Protein AF-A0A1G0G3C3-F1 (afdb_monomer_lite)

Radius of gyration: 19.66 Å; chains: 1; bounding box: 35×24×58 Å

Sequence (91 aa):
MWDRIHGRISNSQKLITDLWLSFLTAGAGTAFVFILFDPDEILSCLDLSGLGRTGAYSIVFFFFWFMTSCASLLSMLFLDTDNTKNTNAGK

pLDDT: mean 71.67, std 9.85, range [42.47, 85.62]

Foldseek 3Di:
DPPPPPDPCDPVNVLVVQLVVLLVQLVVQLVVCCVVDPLVVVCVVVVPPVCPSV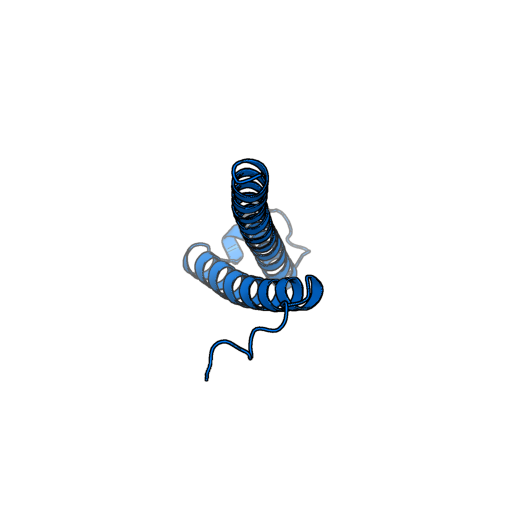NVSVVSSVVSSVVSSVVVVVVVVVVVVVVVVVVVVVD

Secondary structure (DSSP, 8-state):
-GGG------HHHHHHHHHHHHHHHHHHHHHHHHHHS-HHHHHHHTT-TTS-THHHHHHHHHHHHHHHHHHHHHHHHHHHHHHHHHHHH--

Structure (mmCIF, N/CA/C/O backbone):
data_AF-A0A1G0G3C3-F1
#
_entry.id   AF-A0A1G0G3C3-F1
#
loop_
_atom_site.group_PDB
_atom_site.id
_atom_site.type_symbol
_atom_site.label_atom_id
_atom_site.label_alt_id
_atom_site.label_comp_id
_atom_site.label_asym_id
_atom_site.label_entity_id
_atom_site.label_seq_id
_atom_site.pdbx_PDB_ins_code
_atom_site.Cartn_x
_atom_site.Cartn_y
_atom_site.Cartn_z
_atom_site.occupancy
_atom_site.B_iso_or_equiv
_atom_site.auth_seq_id
_atom_site.auth_comp_id
_atom_site.auth_asym_id
_atom_site.auth_atom_id
_atom_site.pdbx_PDB_model_num
ATOM 1 N N . MET A 1 1 ? -6.882 -17.388 33.187 1.00 42.47 1 MET A N 1
ATOM 2 C CA . MET A 1 1 ? -5.619 -16.613 33.297 1.00 42.47 1 MET A CA 1
ATOM 3 C C . MET A 1 1 ? -5.277 -15.830 32.020 1.00 42.47 1 MET A C 1
ATOM 5 O O . MET A 1 1 ? -4.553 -14.852 32.119 1.00 42.47 1 MET A O 1
ATOM 9 N N . TRP A 1 2 ? -5.833 -16.193 30.855 1.00 47.50 2 TRP A N 1
ATOM 10 C CA . TRP A 1 2 ? -5.574 -15.541 29.557 1.00 47.50 2 TRP A CA 1
ATOM 11 C C . TRP A 1 2 ? -6.439 -14.290 29.266 1.00 47.50 2 TRP A C 1
ATOM 13 O O . TRP A 1 2 ? -6.165 -13.531 28.346 1.00 47.50 2 TRP A O 1
ATOM 23 N N . ASP A 1 3 ? -7.450 -14.030 30.096 1.00 63.72 3 ASP A N 1
ATOM 24 C CA . ASP A 1 3 ? -8.468 -12.984 29.890 1.00 63.72 3 ASP A CA 1
ATOM 25 C C . ASP A 1 3 ? -8.027 -11.565 30.330 1.00 63.72 3 ASP A C 1
ATOM 27 O O . ASP A 1 3 ? -8.748 -10.589 30.172 1.00 63.72 3 ASP A O 1
ATOM 31 N N . ARG A 1 4 ? -6.811 -11.420 30.885 1.00 60.78 4 ARG A N 1
ATOM 32 C CA . ARG A 1 4 ? -6.274 -10.137 31.397 1.00 60.78 4 ARG A CA 1
ATOM 33 C C . ARG A 1 4 ? -5.227 -9.459 30.509 1.00 60.78 4 ARG A C 1
ATOM 35 O O . ARG A 1 4 ? -4.702 -8.421 30.894 1.00 60.78 4 ARG A O 1
ATOM 42 N N . ILE A 1 5 ? -4.906 -10.027 29.346 1.00 59.59 5 ILE A N 1
ATOM 43 C CA . ILE A 1 5 ? -3.817 -9.524 28.483 1.00 59.59 5 ILE A CA 1
ATOM 44 C C . ILE A 1 5 ? -4.334 -8.626 27.345 1.00 59.59 5 ILE A C 1
ATOM 46 O O . ILE A 1 5 ? -3.570 -7.854 26.775 1.00 59.59 5 ILE A O 1
ATOM 50 N N . HIS A 1 6 ? -5.643 -8.604 27.083 1.00 57.12 6 HIS A N 1
ATOM 51 C CA . HIS A 1 6 ? -6.249 -7.685 26.113 1.00 57.12 6 HIS A CA 1
ATOM 52 C C . HIS A 1 6 ? -6.532 -6.334 26.777 1.00 57.12 6 HIS A C 1
ATOM 54 O O . HIS A 1 6 ? -7.663 -5.856 26.851 1.00 57.12 6 HIS A O 1
ATOM 60 N N . GLY A 1 7 ? -5.470 -5.721 27.305 1.00 54.41 7 GLY A N 1
ATOM 61 C CA . GLY A 1 7 ? -5.474 -4.314 27.660 1.00 54.41 7 GLY A CA 1
ATOM 62 C C . GLY A 1 7 ? -5.870 -3.523 26.421 1.00 54.41 7 GLY A C 1
ATOM 63 O O . GLY A 1 7 ? -5.159 -3.569 25.424 1.00 54.41 7 GLY A O 1
ATOM 64 N N . ARG A 1 8 ? -7.048 -2.888 26.487 1.00 56.66 8 ARG A N 1
ATOM 65 C CA . ARG A 1 8 ? -7.590 -1.858 25.585 1.00 56.66 8 ARG A CA 1
ATOM 66 C C . ARG A 1 8 ? -6.676 -1.599 24.387 1.00 56.66 8 ARG A C 1
ATOM 68 O O . ARG A 1 8 ? -5.789 -0.752 24.476 1.00 56.66 8 ARG A O 1
ATOM 75 N N . ILE A 1 9 ? -6.885 -2.345 23.300 1.00 62.16 9 ILE A N 1
ATOM 76 C CA . ILE A 1 9 ? -6.168 -2.130 22.040 1.00 62.16 9 ILE A CA 1
ATOM 77 C C . ILE A 1 9 ? -6.374 -0.656 21.705 1.00 62.16 9 ILE A C 1
ATOM 79 O O . ILE A 1 9 ? -7.506 -0.231 21.466 1.00 62.16 9 ILE A O 1
ATOM 83 N N . SER A 1 10 ? -5.310 0.141 21.811 1.00 67.75 10 SER A N 1
ATOM 84 C CA . SER A 1 10 ? -5.417 1.571 21.560 1.00 67.75 10 SER A CA 1
ATOM 85 C C . SER A 1 10 ? -5.907 1.756 20.129 1.00 67.75 10 SER A C 1
ATOM 87 O O . SER A 1 10 ? -5.560 0.970 19.245 1.00 67.75 10 SER A O 1
ATOM 89 N N . ASN A 1 11 ? -6.730 2.775 19.886 1.00 70.62 11 ASN A N 1
ATOM 90 C CA . ASN A 1 11 ? -7.288 3.005 18.550 1.00 70.62 11 ASN A CA 1
ATOM 91 C C . ASN A 1 11 ? -6.180 3.023 17.478 1.00 70.62 11 ASN A C 1
ATOM 93 O O . ASN A 1 11 ? -6.354 2.465 16.401 1.00 70.62 11 ASN A O 1
ATOM 97 N N . SER A 1 12 ? -4.991 3.529 17.823 1.00 77.12 12 SER A N 1
ATOM 98 C CA . SER A 1 12 ? -3.789 3.485 16.984 1.00 77.12 12 SER A CA 1
ATOM 99 C C . SER A 1 12 ? -3.290 2.067 16.661 1.00 77.12 12 SER A C 1
ATOM 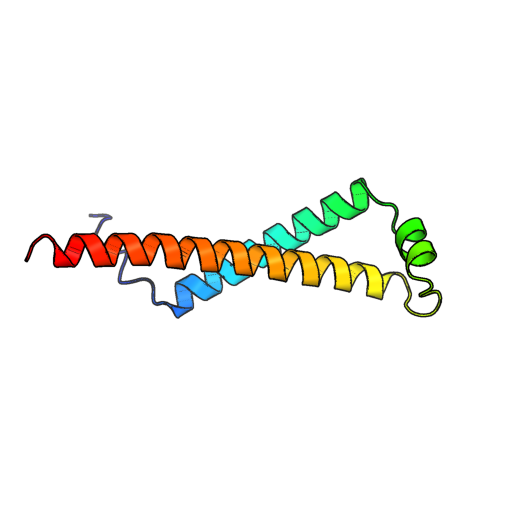101 O O . SER A 1 12 ? -2.956 1.802 15.514 1.00 77.12 12 SER A O 1
ATOM 103 N N . GLN A 1 13 ? -3.254 1.140 17.626 1.00 78.88 13 GLN A N 1
ATOM 104 C CA . GLN A 1 13 ? -2.849 -0.263 17.400 1.00 78.88 13 GLN A CA 1
ATOM 105 C C . GLN A 1 13 ? -3.817 -0.986 16.454 1.00 78.88 13 GLN A C 1
ATOM 107 O O . GLN A 1 13 ? -3.406 -1.751 15.579 1.00 78.88 13 GLN A O 1
ATOM 112 N N . LYS A 1 14 ? -5.112 -0.697 16.609 1.00 74.62 14 LYS A N 1
ATOM 113 C CA . LYS A 1 14 ? -6.177 -1.220 15.749 1.00 74.62 14 LYS A CA 1
ATOM 114 C C . LYS A 1 14 ? -6.011 -0.720 14.309 1.00 74.62 14 LYS A C 1
ATOM 116 O O . LYS A 1 14 ? -6.019 -1.531 13.391 1.00 74.62 14 LYS A O 1
ATOM 121 N N . LEU A 1 15 ? -5.742 0.577 14.133 1.00 77.62 15 LEU A N 1
ATOM 122 C CA . LEU A 1 15 ? -5.456 1.178 12.825 1.00 77.62 15 LEU A CA 1
ATOM 123 C C . LEU A 1 15 ? -4.191 0.606 12.175 1.00 77.62 15 LEU A C 1
ATOM 125 O O . LEU A 1 15 ? -4.198 0.322 10.987 1.00 77.62 15 LEU A O 1
ATOM 129 N N . ILE A 1 16 ? -3.111 0.398 12.933 1.00 83.50 16 ILE A N 1
ATOM 130 C CA . ILE A 1 16 ? -1.851 -0.158 12.406 1.00 83.50 16 ILE A CA 1
ATOM 131 C C . ILE A 1 16 ? -2.029 -1.598 11.918 1.00 83.50 16 ILE A C 1
ATOM 133 O O . ILE A 1 16 ? -1.499 -1.964 10.870 1.00 83.50 16 ILE A O 1
ATOM 137 N N . THR A 1 17 ? -2.796 -2.403 12.653 1.00 81.69 17 THR A N 1
ATOM 138 C CA . THR A 1 17 ? -3.113 -3.783 12.253 1.00 81.69 17 THR A CA 1
ATOM 139 C C . THR A 1 17 ? -3.968 -3.799 10.987 1.00 81.69 17 THR A C 1
ATOM 141 O O . THR A 1 17 ? -3.726 -4.594 10.080 1.00 81.69 17 THR A O 1
ATOM 144 N N . ASP A 1 18 ? -4.922 -2.875 10.895 1.00 79.88 18 ASP A N 1
ATOM 145 C CA . ASP A 1 18 ? -5.783 -2.715 9.729 1.00 79.88 18 ASP A CA 1
ATOM 146 C C . ASP A 1 18 ? -5.028 -2.226 8.482 1.00 79.88 18 ASP A C 1
ATOM 148 O O . ASP A 1 18 ? -5.194 -2.754 7.381 1.00 79.88 18 ASP A O 1
ATOM 152 N N . LEU A 1 19 ? -4.109 -1.274 8.660 1.00 79.94 19 LEU A N 1
ATOM 153 C CA . LEU A 1 19 ? -3.195 -0.787 7.623 1.00 79.94 19 LEU A CA 1
ATOM 154 C C . LEU A 1 19 ? -2.322 -1.919 7.066 1.00 79.94 19 LEU A C 1
ATOM 156 O O . LEU A 1 19 ? -2.102 -1.999 5.859 1.00 79.94 19 LEU A O 1
ATOM 160 N N . TRP A 1 20 ? -1.861 -2.826 7.928 1.00 82.25 20 TRP A N 1
ATOM 161 C CA . TRP A 1 20 ? -1.089 -3.998 7.516 1.00 82.25 20 TRP A CA 1
ATOM 162 C C . TRP A 1 20 ? -1.931 -5.033 6.762 1.00 82.25 20 TRP A C 1
ATOM 164 O O . TRP A 1 20 ? -1.512 -5.529 5.715 1.00 82.25 20 TRP A O 1
ATOM 174 N N . LEU A 1 21 ? -3.124 -5.359 7.264 1.00 80.44 21 LEU A N 1
ATOM 175 C CA . LEU A 1 21 ? -4.004 -6.346 6.633 1.00 80.44 21 LEU A CA 1
ATOM 176 C C . LEU A 1 21 ? -4.544 -5.848 5.284 1.00 80.44 21 LEU A C 1
ATOM 178 O O . LEU A 1 21 ? -4.615 -6.611 4.316 1.00 80.44 21 LEU A O 1
ATOM 182 N N . SER A 1 22 ? -4.864 -4.556 5.196 1.00 78.31 22 SER A N 1
ATOM 183 C CA . SER A 1 22 ? -5.268 -3.904 3.948 1.00 78.31 22 SER A CA 1
ATOM 184 C C . SER A 1 22 ? -4.133 -3.855 2.928 1.00 78.31 22 SER A C 1
ATOM 186 O O . SER A 1 22 ? -4.389 -4.081 1.750 1.00 78.31 22 SER A O 1
ATOM 188 N N . PHE A 1 23 ? -2.881 -3.650 3.350 1.00 78.94 23 PHE A N 1
ATOM 189 C CA . PHE A 1 23 ? -1.714 -3.724 2.464 1.00 78.94 23 PHE A CA 1
ATOM 190 C C . PHE A 1 23 ? -1.551 -5.123 1.843 1.00 78.94 23 PHE A C 1
ATOM 192 O O . PHE A 1 23 ? -1.380 -5.259 0.631 1.00 78.94 23 PHE A O 1
ATOM 199 N N . LEU A 1 24 ? -1.669 -6.173 2.661 1.00 84.94 24 LEU A N 1
ATOM 200 C CA . LEU A 1 24 ? -1.554 -7.569 2.221 1.00 84.94 24 LEU A CA 1
ATOM 201 C C . LEU A 1 24 ? -2.693 -7.961 1.262 1.00 84.94 24 LEU A C 1
ATOM 203 O O . LEU A 1 24 ? -2.463 -8.574 0.219 1.00 84.94 24 LEU A O 1
ATOM 207 N N . THR A 1 25 ? -3.917 -7.538 1.584 1.00 81.12 25 THR A N 1
ATOM 208 C CA . THR A 1 25 ? -5.113 -7.773 0.761 1.00 81.12 25 THR A CA 1
ATOM 209 C C . THR A 1 25 ? -5.064 -6.990 -0.552 1.00 81.12 25 THR A C 1
ATOM 211 O O . THR A 1 25 ? -5.439 -7.522 -1.593 1.00 81.12 25 THR A O 1
ATOM 214 N N . ALA A 1 26 ? -4.542 -5.759 -0.539 1.00 81.75 26 ALA A N 1
ATOM 215 C CA . ALA A 1 26 ? -4.316 -4.970 -1.747 1.00 81.75 26 ALA A CA 1
ATOM 216 C C . ALA A 1 26 ? -3.300 -5.620 -2.685 1.00 81.75 26 ALA A C 1
ATOM 218 O O . ALA A 1 26 ? -3.530 -5.666 -3.894 1.00 81.75 26 ALA A O 1
ATOM 219 N N . GLY A 1 27 ? -2.218 -6.179 -2.136 1.00 80.31 27 GLY A N 1
ATOM 220 C CA . GLY A 1 27 ? -1.267 -6.982 -2.903 1.00 80.31 27 GLY A CA 1
ATOM 221 C C . GLY A 1 27 ? -1.934 -8.191 -3.566 1.00 80.31 27 GLY A C 1
ATOM 222 O O . GLY A 1 27 ? -1.759 -8.406 -4.764 1.00 80.31 27 GLY A O 1
ATOM 223 N N . ALA A 1 28 ? -2.757 -8.934 -2.820 1.00 84.19 28 ALA A N 1
ATOM 224 C CA . ALA A 1 28 ? -3.494 -10.082 -3.350 1.00 84.19 28 ALA A CA 1
ATOM 225 C C . ALA A 1 28 ? -4.516 -9.685 -4.432 1.00 84.19 28 ALA A C 1
ATOM 227 O O . ALA A 1 28 ? -4.572 -10.320 -5.482 1.00 84.19 28 ALA A O 1
ATOM 228 N N . GLY A 1 29 ? -5.281 -8.612 -4.214 1.00 82.06 29 GLY A N 1
ATOM 229 C CA . GLY A 1 29 ? -6.246 -8.093 -5.186 1.00 82.06 29 GLY A CA 1
ATOM 230 C C . GLY A 1 29 ? -5.581 -7.601 -6.466 1.00 82.06 29 GLY A C 1
ATOM 231 O O . GLY A 1 29 ? -6.026 -7.922 -7.562 1.00 82.06 29 GLY A O 1
ATOM 232 N N . THR A 1 30 ? -4.454 -6.905 -6.333 1.00 78.12 30 THR A N 1
ATOM 233 C CA . THR A 1 30 ? -3.645 -6.451 -7.470 1.00 78.12 30 THR A CA 1
ATOM 234 C C . THR A 1 30 ? -3.095 -7.636 -8.269 1.00 78.12 30 THR A C 1
ATOM 236 O O . THR A 1 30 ? -3.187 -7.645 -9.494 1.00 78.12 30 THR A O 1
ATOM 239 N N . ALA A 1 31 ? -2.590 -8.676 -7.594 1.00 81.62 31 ALA A N 1
ATOM 240 C CA . ALA A 1 31 ? -2.158 -9.907 -8.254 1.00 81.62 31 ALA A CA 1
ATOM 241 C C . ALA A 1 31 ? -3.319 -10.604 -8.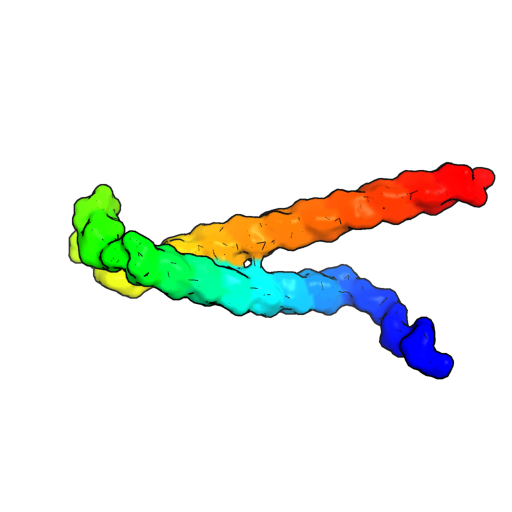984 1.00 81.62 31 ALA A C 1
ATOM 243 O O . ALA A 1 31 ? -3.145 -11.065 -10.108 1.00 81.62 31 ALA A O 1
ATOM 244 N N . PHE A 1 32 ? -4.513 -10.630 -8.384 1.00 85.62 32 PHE A N 1
ATOM 245 C CA . PHE A 1 32 ? -5.713 -11.201 -8.998 1.00 85.62 32 PHE A CA 1
ATOM 246 C C . PHE A 1 32 ? -6.148 -10.428 -10.249 1.00 85.62 32 PHE A C 1
ATOM 248 O O . PHE A 1 32 ? -6.479 -11.032 -11.266 1.00 85.62 32 PHE A O 1
ATOM 255 N N . VAL A 1 33 ? -6.086 -9.094 -10.206 1.00 77.50 33 VAL A N 1
ATOM 256 C CA . VAL A 1 33 ? -6.366 -8.237 -11.364 1.00 77.50 33 VAL A CA 1
ATOM 257 C C . VAL A 1 33 ? -5.371 -8.498 -12.490 1.00 77.50 33 VAL A C 1
ATOM 259 O O . VAL A 1 33 ? -5.815 -8.605 -13.620 1.00 77.50 33 VAL A O 1
ATOM 262 N N . PHE A 1 34 ? -4.075 -8.693 -12.222 1.00 75.19 34 PHE A N 1
ATOM 263 C CA . PHE A 1 34 ? -3.113 -9.040 -13.285 1.00 75.19 34 PHE A CA 1
ATOM 264 C C . PHE A 1 34 ? -3.249 -10.451 -13.836 1.00 75.19 34 PHE A C 1
ATOM 266 O O . PHE A 1 34 ? -2.803 -10.713 -14.947 1.00 75.19 34 PHE A O 1
ATOM 273 N N . ILE A 1 35 ? -3.844 -11.364 -13.072 1.00 82.06 35 ILE A N 1
ATOM 274 C CA . ILE A 1 35 ? -4.197 -12.686 -13.590 1.00 82.06 35 ILE A CA 1
ATOM 275 C C . ILE A 1 35 ? -5.385 -12.577 -14.558 1.00 82.06 35 ILE A C 1
ATOM 277 O O . ILE A 1 35 ? -5.449 -13.330 -15.524 1.00 82.06 35 ILE A O 1
ATOM 281 N N . LEU A 1 36 ? -6.326 -11.661 -14.299 1.00 78.81 36 LEU A N 1
ATOM 282 C CA . LEU A 1 36 ? -7.545 -11.497 -15.098 1.00 78.81 36 LEU A CA 1
ATOM 283 C C . LEU A 1 36 ? -7.406 -10.512 -16.264 1.00 78.81 36 LEU A C 1
ATOM 285 O O . LEU A 1 36 ? -8.040 -10.711 -17.295 1.00 78.81 36 LEU A O 1
ATOM 289 N N . PHE A 1 37 ? -6.618 -9.455 -16.093 1.00 72.00 37 PHE A N 1
ATOM 290 C CA . PHE A 1 37 ? -6.441 -8.365 -17.043 1.00 72.00 37 PHE A CA 1
ATOM 291 C C . PHE A 1 37 ? -4.966 -8.239 -17.404 1.00 72.00 37 PHE A C 1
ATOM 293 O O . PHE A 1 37 ? -4.118 -8.006 -16.535 1.00 72.00 37 PHE A O 1
ATOM 300 N N . ASP A 1 38 ? -4.668 -8.373 -18.696 1.00 72.81 38 ASP A N 1
ATOM 301 C CA . ASP A 1 38 ? -3.307 -8.230 -19.187 1.00 72.81 38 ASP A CA 1
ATOM 302 C C . ASP A 1 38 ? -2.872 -6.755 -19.070 1.00 72.81 38 ASP A C 1
ATOM 304 O O . ASP A 1 38 ? -3.605 -5.851 -19.494 1.00 72.81 38 ASP A O 1
ATOM 308 N N . PRO A 1 39 ? -1.706 -6.462 -18.465 1.00 64.81 39 PRO A N 1
ATOM 309 C CA . PRO A 1 39 ? -1.241 -5.091 -18.280 1.00 64.81 39 PRO A CA 1
ATOM 310 C C . PRO A 1 39 ? -1.110 -4.318 -19.601 1.00 64.81 39 PRO A C 1
ATOM 312 O O . PRO A 1 39 ? -1.242 -3.095 -19.583 1.00 64.81 39 PRO A O 1
ATOM 315 N N . ASP A 1 40 ? -0.881 -4.996 -20.729 1.00 67.00 40 ASP A N 1
ATOM 316 C CA . ASP A 1 40 ? -0.757 -4.365 -22.049 1.00 67.00 40 ASP A CA 1
ATOM 317 C C . ASP A 1 40 ? -2.103 -3.814 -22.560 1.00 67.00 40 ASP A C 1
ATOM 319 O O . ASP A 1 40 ? -2.177 -2.739 -23.166 1.00 67.00 40 ASP A O 1
ATOM 323 N N . GLU A 1 41 ? -3.198 -4.494 -22.212 1.00 67.25 41 GLU A N 1
ATOM 324 C CA . GLU A 1 41 ? -4.565 -4.098 -22.559 1.00 67.25 41 GLU A CA 1
ATOM 325 C C . GLU A 1 41 ? -5.008 -2.864 -21.754 1.00 67.25 41 GLU A C 1
ATOM 327 O O . GLU A 1 41 ? -5.621 -1.938 -22.290 1.00 67.25 41 GLU A O 1
ATOM 332 N N . ILE A 1 42 ? -4.607 -2.792 -20.478 1.00 67.12 42 ILE A N 1
ATOM 333 C CA . ILE A 1 42 ? -4.849 -1.632 -19.605 1.00 67.12 42 ILE A CA 1
ATOM 334 C C . ILE A 1 42 ? -4.063 -0.409 -20.100 1.00 67.12 42 ILE A C 1
ATOM 336 O O . ILE A 1 42 ? -4.610 0.694 -20.143 1.00 67.12 42 ILE A O 1
ATOM 340 N N . LEU A 1 43 ? -2.795 -0.590 -20.494 1.00 64.44 43 LEU A N 1
ATOM 341 C CA . LEU A 1 43 ? -1.966 0.492 -21.040 1.00 64.44 43 LEU A CA 1
ATOM 342 C C . LEU A 1 43 ? -2.533 1.041 -22.356 1.00 64.44 43 LEU A C 1
ATOM 344 O O . LEU A 1 43 ? -2.520 2.255 -22.562 1.00 64.44 43 LEU A O 1
ATOM 348 N N . SER A 1 44 ? -3.050 0.157 -23.210 1.00 65.31 44 SER A N 1
ATOM 349 C CA . SER A 1 44 ? -3.677 0.526 -24.483 1.00 65.31 44 SER A CA 1
ATOM 350 C C . SER A 1 44 ? -5.020 1.238 -24.287 1.00 65.31 44 SER A C 1
ATOM 352 O O . SER A 1 44 ? -5.319 2.197 -24.992 1.00 65.31 44 SER A O 1
ATOM 354 N N . CYS A 1 45 ? -5.826 0.812 -23.309 1.00 64.81 45 CYS A N 1
ATOM 355 C CA . CYS A 1 45 ? -7.141 1.396 -23.029 1.00 64.81 45 CYS A CA 1
ATOM 356 C C . CYS A 1 45 ? -7.058 2.810 -22.427 1.00 64.81 45 CYS A C 1
ATOM 358 O O . CYS A 1 45 ? -7.932 3.642 -22.666 1.00 64.81 45 CYS A O 1
ATOM 360 N N . LEU A 1 46 ? -6.008 3.090 -21.653 1.00 63.94 46 LEU A N 1
ATOM 361 C CA . LEU A 1 46 ? -5.864 4.342 -20.909 1.00 63.94 46 LEU A CA 1
ATOM 362 C C . LEU A 1 46 ? -5.078 5.427 -21.681 1.00 63.94 46 LEU A C 1
ATOM 364 O O . LEU A 1 46 ? -4.844 6.497 -21.127 1.00 63.94 46 LEU A O 1
ATOM 368 N N . ASP A 1 47 ? -4.680 5.155 -22.935 1.00 59.91 47 ASP A N 1
ATOM 369 C CA . ASP A 1 47 ? -3.897 6.029 -23.841 1.00 59.91 47 ASP A CA 1
ATOM 370 C C . ASP A 1 47 ? -2.634 6.629 -23.188 1.00 59.91 47 ASP A C 1
ATOM 372 O O . ASP A 1 47 ? -2.159 7.725 -23.482 1.00 59.91 47 ASP A O 1
ATOM 376 N N . LEU A 1 48 ? -2.072 5.883 -22.238 1.00 59.53 48 LEU A N 1
ATOM 377 C CA . LEU A 1 48 ? -0.977 6.309 -21.376 1.00 59.53 48 LEU A CA 1
ATOM 378 C C . LEU A 1 48 ? 0.343 5.698 -21.845 1.00 59.53 48 LEU A C 1
ATOM 380 O O . LEU A 1 48 ? 1.135 5.222 -21.036 1.00 59.53 48 LEU A O 1
ATOM 384 N N . SER A 1 49 ? 0.629 5.755 -23.153 1.00 56.38 49 SER A N 1
ATOM 385 C CA . SER A 1 49 ? 1.887 5.243 -23.730 1.00 56.38 49 SER A CA 1
ATOM 386 C C . SER A 1 49 ? 3.158 5.840 -23.098 1.00 56.38 49 SER A C 1
ATOM 388 O O . SER A 1 49 ? 4.233 5.262 -23.235 1.00 56.38 49 SER A O 1
ATOM 390 N N . GLY A 1 50 ? 3.063 6.973 -22.387 1.00 56.84 50 GLY A N 1
ATOM 391 C CA . GLY A 1 50 ? 4.172 7.570 -21.628 1.00 56.84 50 GLY A CA 1
ATOM 392 C C . GLY A 1 50 ? 4.274 7.134 -20.158 1.00 56.84 50 GLY A C 1
ATOM 393 O O . GLY A 1 50 ? 5.344 7.230 -19.557 1.00 56.84 50 GLY A O 1
ATOM 394 N N . LEU A 1 51 ? 3.189 6.637 -19.563 1.00 59.72 51 LEU A N 1
ATOM 395 C CA . LEU A 1 51 ? 3.146 6.162 -18.180 1.00 59.72 51 LEU A CA 1
ATOM 396 C C . LEU A 1 51 ? 3.433 4.659 -18.216 1.00 59.72 51 LEU A C 1
ATOM 398 O O . LEU A 1 51 ? 2.533 3.827 -18.255 1.00 59.72 51 LEU A O 1
ATOM 402 N N . GLY A 1 52 ? 4.725 4.319 -18.284 1.00 65.12 52 GLY A N 1
ATOM 403 C CA . GLY A 1 52 ? 5.190 2.934 -18.401 1.00 65.12 52 GLY A CA 1
ATOM 404 C C . GLY A 1 52 ? 4.580 2.010 -17.340 1.00 65.12 52 GLY A C 1
ATOM 405 O O . GLY A 1 52 ? 4.107 2.481 -16.310 1.00 65.12 52 GLY A O 1
ATOM 406 N N . ARG A 1 53 ? 4.624 0.690 -17.578 1.00 66.81 53 ARG A N 1
ATOM 407 C CA . ARG A 1 53 ? 4.000 -0.389 -16.769 1.00 66.81 53 ARG A CA 1
ATOM 408 C C . ARG A 1 53 ? 3.938 -0.133 -15.249 1.00 66.81 53 ARG A C 1
ATOM 410 O O . ARG A 1 53 ? 2.929 -0.422 -14.616 1.00 66.81 53 ARG A O 1
ATOM 417 N N . THR A 1 54 ? 4.974 0.470 -14.669 1.00 70.06 54 THR A N 1
ATOM 418 C CA . THR A 1 54 ? 5.061 0.943 -13.272 1.00 70.06 54 THR A CA 1
ATOM 419 C C . THR A 1 54 ? 3.879 1.806 -12.793 1.00 70.06 54 THR A C 1
ATOM 421 O O . THR A 1 54 ? 3.443 1.668 -11.648 1.00 70.06 54 THR A O 1
ATOM 424 N N . GLY A 1 55 ? 3.333 2.676 -13.646 1.00 73.88 55 GLY A N 1
ATOM 425 C CA . GLY A 1 55 ? 2.188 3.533 -13.329 1.00 73.88 55 GLY A CA 1
ATOM 426 C C . GLY A 1 55 ? 0.898 2.737 -13.151 1.00 73.88 55 GLY A C 1
ATOM 427 O O . GLY A 1 55 ? 0.217 2.886 -12.136 1.00 73.88 55 GLY A O 1
ATOM 428 N N . ALA A 1 56 ? 0.618 1.824 -14.085 1.00 73.38 56 ALA A N 1
A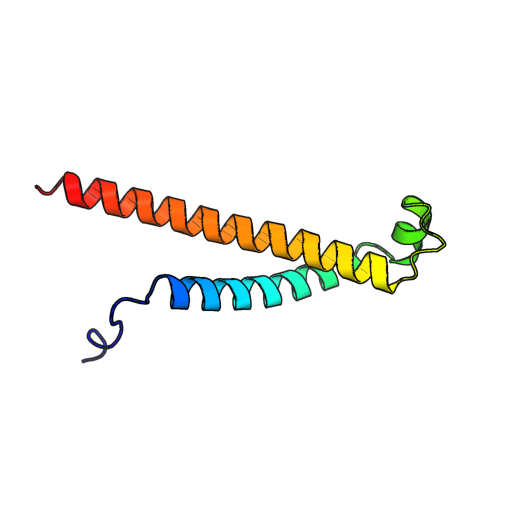TOM 429 C CA . ALA A 1 56 ? -0.527 0.921 -13.999 1.00 73.38 56 ALA A CA 1
ATOM 430 C C . ALA A 1 56 ? -0.451 0.031 -12.746 1.00 73.38 56 ALA A C 1
ATOM 432 O O . ALA A 1 56 ? -1.441 -0.096 -12.025 1.00 73.38 56 ALA A O 1
ATOM 433 N N . TYR A 1 57 ? 0.742 -0.492 -12.421 1.00 72.12 57 TYR A N 1
ATOM 434 C CA . TYR A 1 57 ? 0.976 -1.261 -11.191 1.00 72.12 57 TYR A CA 1
ATOM 435 C C . TYR A 1 57 ? 0.595 -0.476 -9.931 1.00 72.12 57 TYR A C 1
ATOM 437 O O . TYR A 1 57 ? -0.110 -0.986 -9.060 1.00 72.12 57 TYR A O 1
ATOM 445 N N . SER A 1 58 ? 1.022 0.783 -9.857 1.00 79.62 58 SER A N 1
ATOM 446 C CA . SER A 1 58 ? 0.772 1.639 -8.696 1.00 79.62 58 SER A CA 1
ATOM 447 C C . SER A 1 58 ? -0.706 2.015 -8.565 1.00 79.62 58 SER A C 1
ATOM 449 O O . SER A 1 58 ? -1.241 1.992 -7.462 1.00 79.62 58 SER A O 1
ATOM 451 N N . ILE A 1 59 ? -1.391 2.324 -9.670 1.00 81.94 59 ILE A N 1
ATOM 452 C CA . ILE A 1 59 ? -2.804 2.743 -9.659 1.00 81.94 59 ILE A CA 1
ATOM 453 C C . ILE A 1 59 ? -3.709 1.631 -9.134 1.00 81.94 59 ILE A C 1
ATOM 455 O O . ILE A 1 59 ? -4.521 1.884 -8.244 1.00 81.94 59 ILE A O 1
ATOM 459 N N . VAL A 1 60 ? -3.544 0.405 -9.641 1.00 76.75 60 VAL A N 1
ATOM 460 C CA . VAL A 1 60 ? -4.328 -0.752 -9.182 1.00 76.75 60 VAL A CA 1
ATOM 461 C C . VAL A 1 60 ? -4.069 -1.002 -7.700 1.00 76.75 60 VAL A C 1
ATOM 463 O O . VAL A 1 60 ? -5.014 -1.156 -6.927 1.00 76.75 60 VAL A O 1
ATOM 466 N N . PHE A 1 61 ? -2.801 -0.944 -7.289 1.00 79.06 61 PHE A N 1
ATOM 467 C CA . PHE A 1 61 ? -2.413 -1.102 -5.895 1.00 79.06 61 PHE A CA 1
ATOM 468 C C . PHE A 1 61 ? -3.073 -0.058 -4.980 1.00 79.06 61 PHE A C 1
ATOM 470 O O . PHE A 1 61 ? -3.716 -0.421 -3.995 1.00 79.06 61 PHE A O 1
ATOM 477 N N . PHE A 1 62 ? -2.977 1.232 -5.318 1.00 81.06 62 PHE A N 1
ATOM 478 C CA . PHE A 1 62 ? -3.566 2.314 -4.524 1.00 81.06 62 PHE A CA 1
ATOM 479 C C . PHE A 1 62 ? -5.094 2.256 -4.493 1.00 81.06 62 PHE A C 1
ATOM 481 O O . PHE A 1 62 ? -5.688 2.465 -3.436 1.00 81.06 62 PHE A O 1
ATOM 488 N N . PHE A 1 63 ? -5.733 1.947 -5.622 1.00 82.19 63 PHE A N 1
ATOM 489 C CA . PHE A 1 63 ? -7.186 1.827 -5.704 1.00 82.19 63 PHE A CA 1
ATOM 490 C C . PHE A 1 63 ? -7.704 0.687 -4.820 1.00 82.19 63 PHE A C 1
ATOM 492 O O . PHE A 1 63 ? -8.625 0.878 -4.021 1.00 82.19 63 PHE A O 1
ATOM 499 N N . PHE A 1 64 ? -7.072 -0.487 -4.909 1.00 80.19 64 PHE A N 1
ATOM 500 C CA . PHE A 1 64 ? -7.468 -1.657 -4.128 1.00 80.19 64 PHE A CA 1
ATOM 501 C C . PHE A 1 64 ? -7.173 -1.479 -2.633 1.00 80.19 64 PHE A C 1
ATOM 503 O O . PHE A 1 64 ? -7.968 -1.885 -1.779 1.00 80.19 64 PHE A O 1
ATOM 510 N N . TRP A 1 65 ? -6.056 -0.824 -2.305 1.00 80.62 65 TRP A N 1
ATOM 511 C CA . TRP A 1 65 ? -5.712 -0.456 -0.935 1.00 80.62 65 TRP A CA 1
ATOM 512 C C . TRP A 1 65 ? -6.737 0.505 -0.328 1.00 80.62 65 TRP A C 1
ATOM 514 O O . TRP A 1 65 ? -7.220 0.254 0.777 1.00 80.62 65 TRP A O 1
ATOM 524 N N . PHE A 1 66 ? -7.146 1.541 -1.069 1.00 82.31 66 PHE A N 1
ATOM 525 C CA . PHE A 1 66 ? -8.153 2.495 -0.605 1.00 82.31 66 PHE A CA 1
ATOM 526 C C . PHE A 1 66 ? -9.515 1.830 -0.383 1.00 82.31 66 PHE A C 1
ATOM 528 O O . PHE A 1 66 ? -10.114 2.023 0.672 1.00 82.31 66 PHE A O 1
ATOM 535 N N . MET A 1 67 ? -9.978 0.987 -1.317 1.00 78.50 67 MET A N 1
ATOM 536 C CA . MET A 1 67 ? -11.223 0.226 -1.138 1.00 78.50 67 MET A CA 1
ATOM 537 C C . MET A 1 67 ? -11.188 -0.656 0.111 1.00 78.50 67 MET A C 1
ATOM 539 O O . MET A 1 67 ? -12.133 -0.645 0.901 1.00 78.50 67 MET A O 1
ATOM 543 N N . THR A 1 68 ? -10.099 -1.406 0.302 1.00 79.12 68 THR A N 1
ATOM 544 C CA . THR A 1 68 ? -9.980 -2.345 1.426 1.00 79.12 68 THR A CA 1
ATOM 545 C C . THR A 1 68 ? -9.892 -1.605 2.761 1.00 79.12 68 THR A C 1
ATOM 547 O O . THR A 1 68 ? -10.553 -1.992 3.724 1.00 79.12 68 THR A O 1
ATOM 550 N N . SER A 1 69 ? -9.138 -0.502 2.811 1.00 79.44 69 SER A N 1
ATOM 551 C CA . SER A 1 69 ? -9.057 0.354 3.998 1.00 79.44 69 SER A CA 1
ATOM 552 C C . SER A 1 69 ? -10.417 0.977 4.336 1.00 79.44 69 SER A C 1
ATOM 554 O O . SER A 1 69 ? -10.844 0.934 5.491 1.00 79.44 69 SER A O 1
ATOM 556 N N . CYS A 1 70 ? -11.154 1.471 3.334 1.00 81.44 70 CYS A N 1
ATOM 557 C CA . CYS A 1 70 ? -12.505 1.992 3.540 1.00 81.44 70 CYS A CA 1
ATOM 558 C C . CYS A 1 70 ? -13.459 0.915 4.073 1.00 81.44 70 CYS A C 1
ATOM 560 O O . CYS A 1 70 ? -14.194 1.185 5.018 1.00 81.44 70 CYS A O 1
ATOM 562 N N . ALA A 1 71 ? -13.443 -0.297 3.509 1.00 79.75 71 ALA A N 1
ATOM 563 C CA . ALA A 1 71 ? -14.321 -1.392 3.928 1.00 79.75 71 ALA A CA 1
ATOM 564 C C . ALA A 1 71 ? -14.090 -1.814 5.389 1.00 79.75 71 ALA A C 1
ATOM 566 O O . ALA A 1 71 ? -15.048 -2.079 6.124 1.00 79.75 71 ALA A O 1
ATOM 567 N N . SER A 1 72 ? -12.832 -1.839 5.831 1.00 73.06 72 SER A N 1
ATOM 568 C CA . SER A 1 72 ? -12.504 -2.207 7.208 1.00 73.06 72 SER A CA 1
ATOM 569 C C . SER A 1 72 ? -12.849 -1.104 8.215 1.00 73.06 72 SER A C 1
ATOM 571 O O . SER A 1 72 ? -13.479 -1.378 9.240 1.00 73.06 72 SER A O 1
ATOM 573 N N . LEU A 1 73 ? -12.572 0.163 7.878 1.00 78.50 73 LEU A N 1
ATOM 574 C CA . LEU A 1 73 ? -13.038 1.319 8.657 1.00 78.50 73 LEU A CA 1
ATOM 575 C C . LEU A 1 73 ? -14.564 1.322 8.801 1.00 78.50 73 LEU A C 1
ATOM 577 O O . LEU A 1 73 ? -15.082 1.535 9.898 1.00 78.50 73 LEU A O 1
ATOM 581 N N . LEU A 1 74 ? -15.287 1.038 7.713 1.00 78.69 74 LEU A N 1
ATOM 582 C CA . LEU A 1 74 ? -16.747 0.957 7.721 1.00 78.69 74 LEU A CA 1
ATOM 583 C C . LEU A 1 74 ? -17.244 -0.173 8.630 1.00 78.69 74 LEU A C 1
ATOM 585 O O . LEU A 1 74 ? -18.174 0.025 9.411 1.00 78.69 74 LEU A O 1
ATOM 589 N N . SER A 1 75 ? -16.591 -1.336 8.570 1.00 81.50 75 SER A N 1
ATOM 590 C CA . SER A 1 75 ? -16.903 -2.479 9.430 1.00 81.50 75 SER A CA 1
ATOM 591 C C . SER A 1 75 ? -16.694 -2.126 10.905 1.00 81.50 75 SER A C 1
ATOM 593 O O . SER A 1 75 ? -17.573 -2.370 11.728 1.00 81.50 75 SER A O 1
ATOM 595 N N . MET A 1 76 ? -15.585 -1.467 11.257 1.00 75.31 76 MET A N 1
ATOM 596 C CA . MET A 1 76 ? -15.345 -1.024 12.635 1.00 75.31 76 MET A CA 1
ATOM 597 C C . MET A 1 76 ? -16.377 -0.007 13.124 1.00 75.31 76 MET A C 1
ATOM 599 O O . MET A 1 76 ? -16.850 -0.141 14.250 1.00 75.31 76 MET A O 1
ATOM 603 N N . LEU A 1 77 ? -16.741 0.982 12.301 1.00 79.69 77 LEU A N 1
ATOM 604 C CA . LEU A 1 77 ? -17.769 1.967 12.654 1.00 79.69 77 LEU A CA 1
ATOM 605 C C . LEU A 1 77 ? -19.124 1.301 12.916 1.00 79.69 77 LEU A C 1
ATOM 607 O O . LEU A 1 77 ? -19.832 1.674 13.854 1.00 79.69 77 LEU A O 1
ATOM 611 N N . PHE A 1 78 ? -19.473 0.291 12.119 1.00 78.88 78 PHE A N 1
ATOM 612 C CA . PHE A 1 78 ? -20.718 -0.445 12.299 1.00 78.88 78 PHE A CA 1
ATOM 613 C C . PHE A 1 78 ? -20.719 -1.254 13.605 1.00 78.88 78 PHE A C 1
ATOM 615 O O . PHE A 1 78 ? -21.680 -1.183 14.371 1.00 78.88 78 PHE A O 1
ATOM 622 N N . LEU A 1 79 ? -19.620 -1.954 13.912 1.00 75.56 79 LEU A N 1
ATOM 623 C CA . LEU A 1 79 ? -19.474 -2.699 15.169 1.00 75.56 79 LEU A CA 1
ATOM 624 C C . LEU A 1 79 ? -19.423 -1.795 16.422 1.00 75.56 79 LEU A C 1
ATOM 626 O O . LEU A 1 79 ? -19.888 -2.202 17.489 1.00 75.56 79 LEU A O 1
ATOM 630 N N . ASP A 1 80 ? -18.868 -0.585 16.321 1.00 71.50 80 ASP A N 1
ATOM 631 C CA . ASP A 1 80 ? -18.826 0.388 17.427 1.00 71.50 80 ASP A CA 1
ATOM 632 C C . ASP A 1 80 ? -20.213 0.993 17.723 1.00 71.50 80 ASP A C 1
ATOM 634 O O . ASP A 1 80 ? -20.616 1.148 18.882 1.00 71.50 80 ASP A O 1
ATOM 638 N N . THR A 1 81 ? -20.99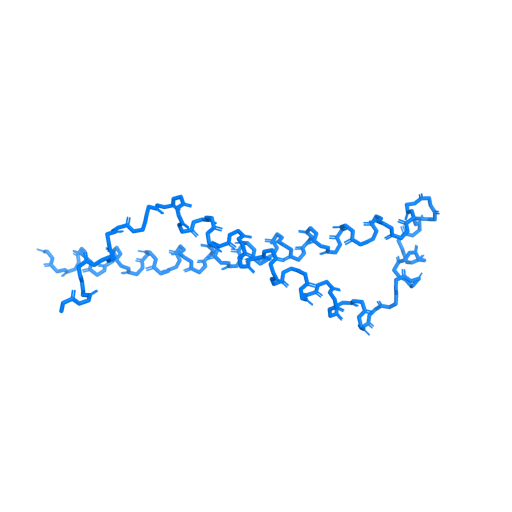6 1.240 16.669 1.00 69.19 81 THR A N 1
ATOM 639 C CA . THR A 1 81 ? -22.368 1.764 16.780 1.00 69.19 81 THR A CA 1
ATOM 640 C C . THR A 1 81 ? -23.308 0.788 17.504 1.00 69.19 81 THR A C 1
ATOM 642 O O . THR A 1 81 ? -24.204 1.209 18.237 1.00 69.19 81 THR A O 1
ATOM 645 N N . ASP A 1 82 ? -23.110 -0.522 17.340 1.00 65.38 82 ASP A N 1
ATOM 646 C CA . ASP A 1 82 ? -23.901 -1.533 18.054 1.00 65.38 82 ASP A CA 1
ATOM 647 C C . ASP A 1 82 ? -23.563 -1.582 19.559 1.00 65.38 82 ASP A C 1
ATOM 649 O O . ASP A 1 82 ? -24.452 -1.555 20.418 1.00 65.38 82 ASP A O 1
ATOM 653 N N . ASN A 1 83 ? -22.270 -1.525 19.898 1.00 64.00 83 ASN A N 1
ATOM 654 C CA . ASN A 1 83 ? -21.801 -1.506 21.290 1.00 64.00 83 ASN A CA 1
ATOM 655 C C . ASN A 1 83 ? -22.317 -0.292 22.078 1.00 64.00 83 ASN A C 1
ATOM 657 O O . ASN A 1 83 ? -22.697 -0.403 23.250 1.00 64.00 83 ASN A O 1
ATOM 661 N N . THR A 1 84 ? -22.356 0.874 21.433 1.00 63.41 84 THR A N 1
ATOM 662 C CA . THR A 1 84 ? -22.850 2.109 22.053 1.00 63.41 84 THR A CA 1
ATOM 663 C C . THR A 1 84 ? -24.356 2.069 22.300 1.00 63.41 84 THR A C 1
ATOM 665 O O . THR A 1 84 ? -24.807 2.569 23.331 1.00 63.41 84 THR A O 1
ATOM 668 N N . LYS A 1 85 ? -25.156 1.423 21.444 1.00 59.28 85 LYS A N 1
ATOM 669 C CA . LYS A 1 85 ? -26.597 1.263 21.700 1.00 59.28 85 LYS A CA 1
ATOM 670 C C . LYS A 1 85 ? -26.900 0.324 22.868 1.00 59.28 85 LYS A C 1
ATOM 672 O O . LYS A 1 85 ? -27.756 0.665 23.681 1.00 59.28 85 LYS A O 1
ATOM 677 N N . ASN A 1 86 ? -26.194 -0.802 23.007 1.00 60.94 86 ASN A N 1
ATOM 678 C CA . ASN A 1 86 ? -26.451 -1.732 24.118 1.00 60.94 86 ASN A CA 1
ATOM 679 C C . ASN A 1 86 ? -26.115 -1.109 25.488 1.00 60.94 86 ASN A C 1
ATOM 681 O O . ASN A 1 86 ? -26.869 -1.273 26.446 1.00 60.94 86 ASN A O 1
ATOM 685 N N . THR A 1 87 ? -25.037 -0.319 25.559 1.00 67.00 87 THR A N 1
ATOM 686 C CA . THR A 1 87 ? -24.563 0.274 26.823 1.00 67.00 87 THR A CA 1
ATOM 687 C C . THR A 1 87 ? -25.568 1.280 27.398 1.00 67.00 87 THR A C 1
ATOM 689 O O . THR A 1 87 ? -25.665 1.440 28.612 1.00 67.00 87 THR A O 1
ATOM 692 N N . ASN A 1 88 ? -26.342 1.946 26.536 1.00 60.50 88 ASN A N 1
ATOM 693 C CA . ASN A 1 88 ? -27.357 2.922 26.940 1.00 60.50 88 ASN A CA 1
ATOM 694 C C . ASN A 1 88 ? -28.739 2.303 27.207 1.00 60.50 88 ASN A C 1
ATOM 696 O O . ASN A 1 88 ? -29.604 2.990 27.735 1.00 60.50 88 ASN A O 1
ATOM 700 N N . ALA A 1 89 ? -28.959 1.034 26.852 1.00 60.66 89 ALA A N 1
ATOM 701 C CA . ALA A 1 89 ? -30.209 0.3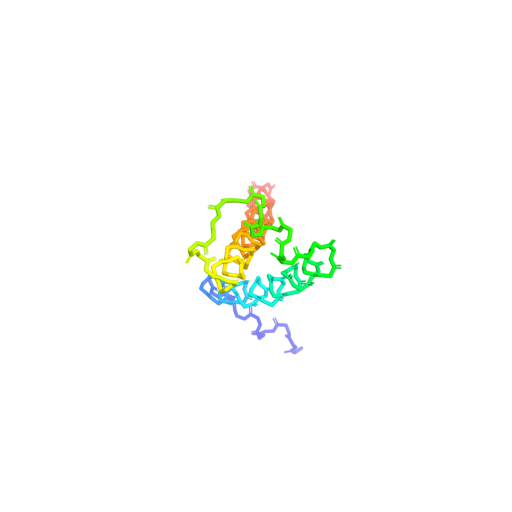21 27.127 1.00 60.66 89 ALA A CA 1
ATOM 702 C C . ALA A 1 89 ? -30.187 -0.446 28.465 1.00 60.66 89 ALA A C 1
ATOM 704 O O . ALA A 1 89 ? -31.234 -0.868 28.947 1.00 60.66 89 ALA A O 1
ATOM 705 N N . GLY A 1 90 ? -29.001 -0.647 29.052 1.00 58.84 90 GLY A N 1
ATOM 706 C CA . GLY A 1 90 ? -28.810 -1.293 30.358 1.00 58.84 90 GLY A CA 1
ATOM 707 C C . GLY A 1 90 ? -28.685 -0.330 31.547 1.00 58.84 90 GLY A C 1
ATOM 708 O O . GLY A 1 90 ? -28.346 -0.778 32.641 1.00 58.84 90 GLY A O 1
ATOM 709 N N . LYS A 1 91 ? -28.903 0.972 31.332 1.00 45.75 91 LYS A N 1
ATOM 710 C CA . LYS A 1 91 ? -28.899 2.031 32.352 1.00 45.75 91 LYS A CA 1
ATOM 711 C C . LYS A 1 91 ? -30.306 2.580 32.534 1.00 45.75 91 LYS A C 1
ATOM 713 O O . LYS A 1 91 ? -30.636 2.903 33.693 1.00 45.75 91 LYS A O 1
#